Protein AF-A0AAN0NF38-F1 (afdb_monomer_lite)

Foldseek 3Di:
DEEEEEEECPFPPDHVVVVVVVVVVVVVPPVYHYYYHYADDPCSLVVVVVVDPDDYHYHYHHDPCRVVRD

pLDDT: mean 84.5, std 13.75, range [44.59, 95.75]

Radius of gyration: 12.12 Å; chains: 1; bounding box: 20×27×29 Å

Secondary structure (DSSP, 8-state):
-EEEEEE-TTSS-S-HHHHHHHHHHHHHHS--EEEEEE--STTHHHHHHHH--SSEEEEEESSTTGGGG-

Sequence (70 aa):
MKHVFIINPISGLGNVKDVVGWVHEYFEKCNESYEIRFTESVGHAQRIASEYTEAVILYSVGGDGTLTRF

Structure (mmCIF, N/CA/C/O backbone):
data_AF-A0AAN0NF38-F1
#
_entry.id   AF-A0AAN0NF38-F1
#
loop_
_atom_site.group_PDB
_atom_site.id
_atom_site.type_symbol
_atom_site.label_atom_id
_atom_site.label_alt_id
_atom_site.label_comp_id
_atom_site.label_asym_id
_atom_site.label_entity_id
_atom_site.label_seq_id
_atom_site.pdbx_PDB_ins_code
_atom_site.Cartn_x
_atom_site.Cartn_y
_atom_site.Cartn_z
_atom_site.occupancy
_atom_site.B_iso_or_equiv
_atom_site.auth_seq_id
_atom_site.auth_comp_id
_atom_site.auth_asym_id
_atom_site.auth_atom_id
_atom_site.pdbx_PDB_model_num
ATOM 1 N N . MET A 1 1 ? -11.974 1.160 10.016 1.00 85.88 1 MET A N 1
ATOM 2 C CA . MET A 1 1 ? -11.706 -0.163 9.392 1.00 85.88 1 MET A CA 1
ATOM 3 C C . MET A 1 1 ? -10.247 -0.152 8.933 1.00 85.88 1 MET A C 1
ATOM 5 O O . MET A 1 1 ? -9.700 0.939 8.876 1.00 85.88 1 MET A O 1
ATOM 9 N N . LYS A 1 2 ? -9.562 -1.285 8.702 1.00 92.38 2 LYS A N 1
ATOM 10 C CA . LYS A 1 2 ? -8.149 -1.232 8.264 1.00 92.38 2 LYS A CA 1
ATOM 11 C C . LYS A 1 2 ? -8.061 -1.178 6.739 1.00 92.38 2 LYS A C 1
ATOM 13 O O . LYS A 1 2 ? -8.668 -2.003 6.058 1.00 92.38 2 LYS A O 1
ATOM 18 N N . HIS A 1 3 ? -7.294 -0.226 6.221 1.00 95.38 3 HIS A N 1
ATOM 19 C CA . HIS A 1 3 ? -7.056 -0.020 4.793 1.00 95.38 3 HIS A CA 1
ATOM 20 C C . HIS A 1 3 ? -5.657 -0.505 4.417 1.00 95.38 3 HIS A C 1
ATOM 22 O O . HIS A 1 3 ? -4.684 -0.193 5.094 1.00 95.38 3 HIS A O 1
ATOM 28 N N . VAL A 1 4 ? -5.520 -1.261 3.336 1.00 95.75 4 VAL A N 1
ATOM 29 C CA . VAL A 1 4 ? -4.230 -1.820 2.922 1.00 95.75 4 VAL A CA 1
ATOM 30 C C . VAL A 1 4 ? -3.993 -1.511 1.454 1.00 95.75 4 VAL A C 1
ATOM 32 O O . VAL A 1 4 ? -4.748 -1.948 0.591 1.00 95.75 4 VAL A O 1
ATOM 35 N N . PHE A 1 5 ? -2.921 -0.786 1.163 1.00 94.38 5 PHE A N 1
ATOM 36 C CA . PHE A 1 5 ? -2.520 -0.425 -0.192 1.00 94.38 5 PHE A CA 1
ATOM 37 C C . PHE A 1 5 ? -1.399 -1.347 -0.657 1.00 94.38 5 PHE A C 1
ATOM 39 O O . PHE A 1 5 ? -0.294 -1.299 -0.125 1.00 94.38 5 PHE A O 1
ATOM 46 N N . ILE A 1 6 ? -1.674 -2.174 -1.661 1.00 93.19 6 ILE A N 1
ATOM 47 C CA . ILE A 1 6 ? -0.705 -3.065 -2.296 1.00 93.19 6 ILE A CA 1
ATOM 48 C C . ILE A 1 6 ? -0.219 -2.393 -3.581 1.00 93.19 6 ILE A C 1
ATOM 50 O O . ILE A 1 6 ? -0.926 -2.358 -4.591 1.00 93.19 6 ILE A O 1
ATOM 54 N N . ILE A 1 7 ? 0.989 -1.839 -3.533 1.00 90.88 7 ILE A N 1
ATOM 55 C CA . ILE A 1 7 ? 1.556 -0.982 -4.572 1.00 90.88 7 ILE A CA 1
ATOM 56 C C . ILE A 1 7 ? 2.588 -1.746 -5.401 1.00 90.88 7 ILE A C 1
ATOM 58 O O . ILE A 1 7 ? 3.532 -2.320 -4.857 1.00 90.88 7 ILE A O 1
ATOM 62 N N . ASN A 1 8 ? 2.452 -1.702 -6.726 1.00 87.69 8 ASN A N 1
ATOM 63 C CA . ASN A 1 8 ? 3.485 -2.173 -7.643 1.00 87.69 8 ASN A CA 1
ATOM 64 C C . ASN A 1 8 ? 4.452 -1.029 -7.996 1.00 87.69 8 ASN A C 1
ATOM 66 O O . ASN A 1 8 ? 4.089 -0.174 -8.812 1.00 87.69 8 ASN A O 1
ATOM 70 N N . PRO A 1 9 ? 5.690 -1.023 -7.458 1.00 84.81 9 PRO A N 1
ATOM 71 C CA . PRO A 1 9 ? 6.613 0.093 -7.635 1.00 84.81 9 PRO A CA 1
ATOM 72 C C . PRO A 1 9 ? 7.150 0.238 -9.068 1.00 84.81 9 PRO A C 1
ATOM 74 O O . PRO A 1 9 ? 7.708 1.277 -9.399 1.00 84.81 9 PRO A O 1
ATOM 77 N N . ILE A 1 10 ? 7.012 -0.797 -9.906 1.00 81.56 10 ILE A N 1
ATOM 78 C CA . ILE A 1 10 ? 7.530 -0.833 -11.286 1.00 81.56 10 ILE A CA 1
ATOM 79 C C . ILE A 1 10 ? 6.415 -0.561 -12.303 1.00 81.56 10 ILE A C 1
ATOM 81 O 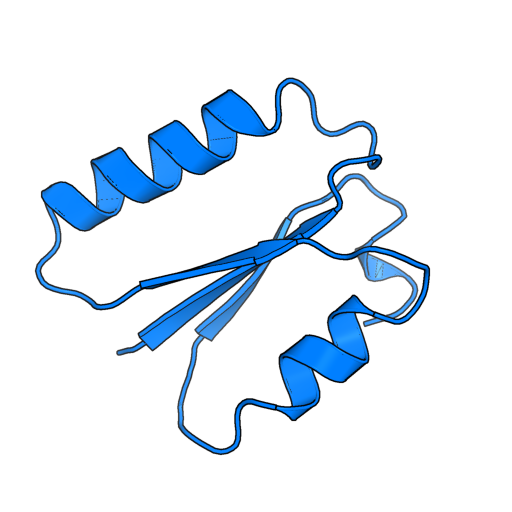O . ILE A 1 10 ? 6.679 -0.275 -13.470 1.00 81.56 10 ILE A O 1
ATOM 85 N N . SER A 1 11 ? 5.149 -0.668 -11.890 1.00 69.75 11 SER A N 1
ATOM 86 C CA . SER A 1 11 ? 4.042 -0.368 -12.791 1.00 69.75 11 SER A CA 1
ATOM 87 C C . SER A 1 11 ? 4.128 1.088 -13.239 1.00 69.75 11 SER A C 1
ATOM 89 O O . SER A 1 11 ? 4.433 1.946 -12.423 1.00 69.75 11 SER A O 1
ATOM 91 N N . GLY A 1 12 ? 3.839 1.365 -14.515 1.00 63.94 12 GLY A N 1
ATOM 92 C CA . GLY A 1 12 ? 3.911 2.706 -15.120 1.00 63.94 12 GLY A CA 1
ATOM 93 C C . GLY A 1 12 ? 2.966 3.763 -14.526 1.00 63.94 12 GLY A C 1
ATOM 94 O O . GLY A 1 12 ? 2.723 4.787 -15.158 1.00 63.94 12 GLY A O 1
ATOM 95 N N . LEU A 1 13 ? 2.428 3.520 -13.327 1.00 65.50 13 LEU A N 1
ATOM 96 C CA . LEU A 1 13 ? 2.062 4.572 -12.393 1.00 65.50 13 LEU A CA 1
ATOM 97 C C . LEU A 1 13 ? 3.278 5.505 -12.252 1.00 65.50 13 LEU A C 1
ATOM 99 O O . LEU A 1 13 ? 4.403 5.023 -12.234 1.00 65.50 13 LEU A O 1
ATOM 103 N N . GLY A 1 14 ? 3.074 6.821 -12.208 1.00 65.94 14 GLY A N 1
ATOM 104 C CA . GLY A 1 14 ? 4.169 7.794 -12.133 1.00 65.94 14 GLY A CA 1
ATOM 105 C C . GLY A 1 14 ? 5.024 7.681 -10.859 1.00 65.94 14 GLY A C 1
ATOM 106 O O . GLY A 1 14 ? 5.526 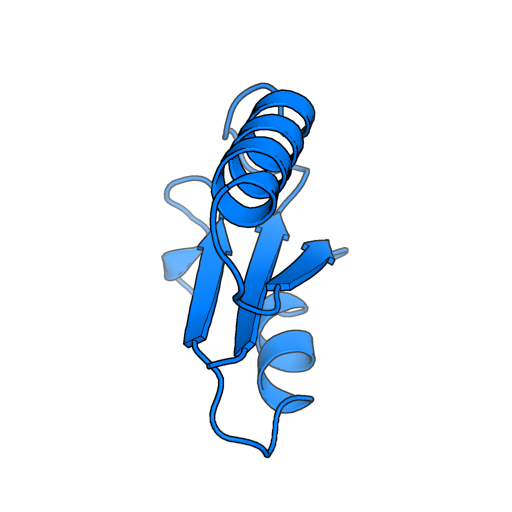6.629 -10.475 1.00 65.94 14 GLY A O 1
ATOM 107 N N . ASN A 1 15 ? 5.251 8.793 -10.167 1.00 77.06 15 ASN A N 1
ATOM 108 C CA . ASN A 1 15 ? 6.097 8.766 -8.980 1.00 77.06 15 ASN A CA 1
ATOM 109 C C . ASN A 1 15 ? 5.355 8.100 -7.804 1.00 77.06 15 ASN A C 1
ATOM 111 O O . ASN A 1 15 ? 4.561 8.730 -7.115 1.00 77.06 15 ASN A O 1
ATOM 115 N N . VAL A 1 16 ? 5.630 6.817 -7.559 1.00 83.19 16 VAL A N 1
ATOM 116 C CA . VAL A 1 16 ? 5.094 6.010 -6.442 1.00 83.19 16 VAL A CA 1
ATOM 117 C C . VAL A 1 16 ? 5.196 6.732 -5.093 1.00 83.19 16 VAL A C 1
ATOM 119 O O . VAL A 1 16 ? 4.326 6.574 -4.238 1.00 83.19 16 VAL A O 1
ATOM 122 N N . LYS A 1 17 ? 6.231 7.562 -4.911 1.00 85.62 17 LYS A N 1
ATOM 123 C CA . LYS A 1 17 ? 6.412 8.376 -3.703 1.00 85.62 17 LYS A CA 1
ATOM 124 C C . LYS A 1 17 ? 5.272 9.366 -3.481 1.00 85.62 17 LYS A C 1
ATOM 126 O O . LYS A 1 17 ? 4.892 9.577 -2.335 1.00 85.62 17 LYS A O 1
ATOM 131 N N . ASP A 1 18 ? 4.716 9.929 -4.549 1.00 88.38 18 ASP A N 1
ATOM 132 C CA . ASP A 1 18 ? 3.623 10.897 -4.455 1.00 88.38 18 ASP A CA 1
ATOM 133 C C . ASP A 1 18 ? 2.351 10.199 -3.978 1.00 88.38 18 ASP A C 1
ATOM 135 O O . ASP A 1 18 ? 1.680 10.692 -3.080 1.00 88.38 18 ASP A O 1
ATOM 139 N N . VAL A 1 19 ? 2.075 8.992 -4.486 1.00 87.25 19 VAL A N 1
ATOM 140 C CA . VAL A 1 19 ? 0.926 8.189 -4.040 1.00 87.25 19 VAL A CA 1
ATOM 141 C C . VAL A 1 19 ? 1.041 7.822 -2.566 1.00 87.25 19 VAL A C 1
ATOM 143 O O . VAL A 1 19 ? 0.077 7.966 -1.820 1.00 87.25 19 VAL A O 1
ATOM 146 N N . VAL A 1 20 ? 2.223 7.384 -2.131 1.00 91.56 20 VAL A N 1
ATOM 147 C CA . VAL A 1 20 ? 2.499 7.120 -0.713 1.00 91.56 20 VAL A CA 1
ATOM 148 C C . VAL A 1 20 ? 2.263 8.386 0.118 1.00 91.56 20 VAL A C 1
ATOM 150 O O . VAL A 1 20 ? 1.586 8.323 1.141 1.00 91.56 20 VAL A O 1
ATOM 153 N N . GLY A 1 21 ? 2.737 9.542 -0.358 1.00 93.12 21 GLY A N 1
ATOM 154 C CA . GLY A 1 21 ? 2.489 10.843 0.264 1.00 93.12 21 GLY A CA 1
ATOM 155 C C . GLY A 1 21 ? 1.002 11.184 0.383 1.00 93.12 21 GLY A C 1
ATOM 156 O O . GLY A 1 21 ? 0.556 11.556 1.464 1.00 93.12 21 GLY A O 1
ATOM 157 N N . TRP A 1 22 ? 0.218 10.998 -0.681 1.00 92.00 22 TRP A N 1
ATOM 158 C CA . TRP A 1 22 ? -1.226 11.259 -0.676 1.00 92.00 22 TRP A CA 1
ATOM 159 C C . TRP A 1 22 ? -1.979 10.354 0.296 1.00 92.00 22 TRP A C 1
ATOM 161 O O . TRP A 1 22 ? -2.877 10.821 0.994 1.00 92.00 22 TRP A O 1
ATOM 171 N N . VAL A 1 23 ? -1.607 9.072 0.367 1.00 93.31 23 VAL A N 1
ATOM 172 C CA . VAL A 1 23 ? -2.180 8.138 1.344 1.00 93.31 23 VAL A CA 1
ATOM 173 C C . VAL A 1 23 ? -1.863 8.621 2.759 1.00 93.31 23 VAL A C 1
ATOM 175 O O . VAL A 1 23 ? -2.779 8.773 3.562 1.00 93.31 23 VAL A O 1
ATOM 178 N N . HIS A 1 24 ? -0.600 8.934 3.058 1.00 94.06 24 HIS A N 1
ATOM 179 C CA . HIS A 1 24 ? -0.217 9.452 4.373 1.00 94.06 24 HIS A CA 1
ATOM 180 C C . HIS A 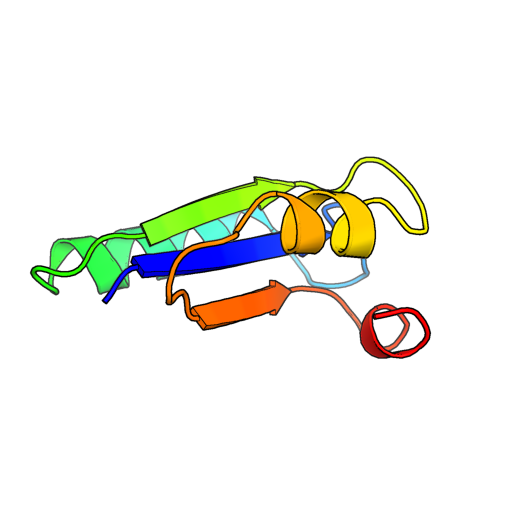1 24 ? -0.990 10.726 4.745 1.00 94.06 24 HIS A C 1
ATOM 182 O O . HIS A 1 24 ? -1.559 10.782 5.831 1.00 94.06 24 HIS A O 1
ATOM 188 N N . GLU A 1 25 ? -1.077 11.708 3.844 1.00 94.56 25 GLU A N 1
ATOM 189 C CA . GLU A 1 25 ? -1.772 12.976 4.102 1.00 94.56 25 GLU A CA 1
ATOM 190 C C . GLU A 1 25 ? -3.278 12.782 4.343 1.00 94.56 25 GLU A C 1
ATOM 192 O O . GLU A 1 25 ? -3.871 13.438 5.204 1.00 94.56 25 GLU A O 1
ATOM 197 N N . TYR A 1 26 ? -3.915 11.877 3.596 1.00 93.44 26 TYR A N 1
ATOM 198 C CA . TYR A 1 26 ? -5.330 11.564 3.777 1.00 93.44 26 TYR A CA 1
ATOM 199 C C . TYR A 1 26 ? -5.586 10.951 5.158 1.00 93.44 26 TYR A C 1
ATOM 201 O O . TYR A 1 26 ? -6.457 11.416 5.895 1.00 9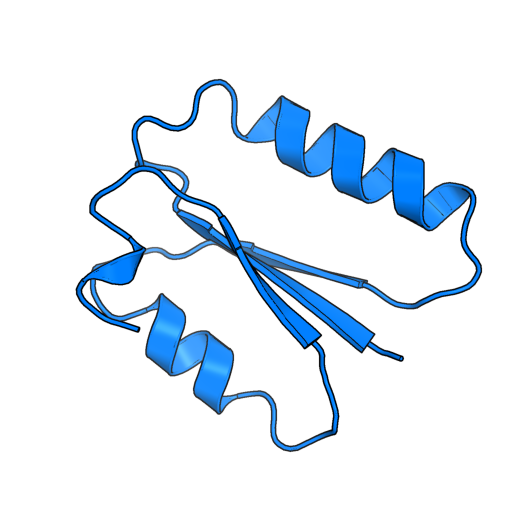3.44 26 TYR A O 1
ATOM 209 N N . PHE A 1 27 ? -4.799 9.941 5.538 1.00 93.25 27 PHE A N 1
ATOM 210 C CA . PHE A 1 27 ? -4.980 9.247 6.812 1.00 93.25 27 PHE A CA 1
ATOM 211 C C . PHE A 1 27 ? -4.415 10.003 8.019 1.00 93.25 27 PHE A C 1
ATOM 213 O O . PHE A 1 27 ? -4.775 9.686 9.141 1.00 93.25 27 PHE A O 1
ATOM 220 N N . GLU A 1 28 ? -3.597 11.038 7.840 1.00 91.94 28 GLU A N 1
ATOM 221 C CA . GLU A 1 28 ? -3.252 11.952 8.938 1.00 91.94 28 GLU A CA 1
ATOM 222 C C . GLU A 1 28 ? -4.482 12.746 9.413 1.00 91.94 28 GLU A C 1
ATOM 224 O O . GLU A 1 28 ? -4.624 13.060 10.594 1.00 91.94 28 GLU A O 1
ATOM 229 N N . LYS A 1 29 ? -5.412 13.029 8.493 1.00 90.88 29 LYS A N 1
ATOM 230 C CA . LYS A 1 29 ? -6.659 13.761 8.762 1.00 90.88 29 LYS A CA 1
ATOM 231 C C . LYS A 1 29 ? -7.822 12.832 9.136 1.00 90.88 29 LYS A C 1
ATOM 233 O O . LYS A 1 29 ? -8.848 13.311 9.620 1.00 90.88 29 LYS A O 1
ATOM 238 N N . CYS A 1 30 ? -7.678 11.521 8.933 1.00 85.81 30 CYS A N 1
ATOM 239 C CA . CYS A 1 30 ? -8.689 10.511 9.240 1.00 85.81 30 CYS A CA 1
ATOM 240 C C . CYS A 1 30 ? -8.238 9.619 10.400 1.00 85.81 30 CYS A C 1
ATOM 242 O O . CYS A 1 30 ? -7.151 9.066 10.387 1.00 85.81 30 CYS A O 1
ATOM 244 N N . ASN A 1 31 ? -9.104 9.377 11.383 1.00 84.75 31 ASN A N 1
ATOM 245 C CA . ASN A 1 31 ? -8.776 8.511 12.524 1.00 84.75 31 ASN A CA 1
ATOM 246 C C . ASN A 1 31 ? -8.921 7.005 12.192 1.00 84.75 31 ASN A C 1
ATOM 248 O O . ASN A 1 31 ? -9.465 6.233 12.984 1.00 84.75 31 ASN A O 1
ATOM 252 N N . GLU A 1 32 ? -8.493 6.598 10.994 1.00 90.19 32 GLU A N 1
ATOM 253 C CA . GLU A 1 32 ? -8.569 5.228 10.477 1.00 90.19 32 GLU A CA 1
ATOM 254 C C . GLU A 1 32 ? -7.175 4.625 10.288 1.00 90.19 32 GLU A C 1
ATOM 256 O O . GLU A 1 32 ? -6.202 5.329 10.025 1.00 90.19 32 GLU A O 1
ATOM 261 N N . SER A 1 33 ? -7.066 3.302 10.427 1.00 92.44 33 SER A N 1
ATOM 262 C CA . SER A 1 33 ? -5.791 2.605 10.285 1.00 92.44 33 SER A CA 1
ATOM 263 C C . SER A 1 33 ? -5.518 2.246 8.830 1.00 92.44 33 SER A C 1
ATOM 265 O O . SER A 1 33 ? -6.394 1.750 8.118 1.00 92.44 33 SER A O 1
ATOM 267 N N . TYR A 1 34 ? -4.273 2.443 8.402 1.00 95.69 34 TYR A N 1
ATOM 268 C CA . T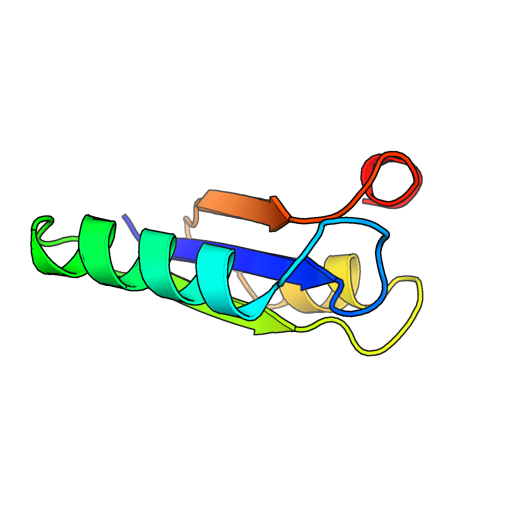YR A 1 34 ? -3.826 2.055 7.072 1.00 95.69 34 TYR A CA 1
ATOM 269 C C . TYR A 1 34 ? -2.440 1.407 7.092 1.00 95.69 34 TYR A C 1
ATOM 271 O O . TYR A 1 34 ? -1.665 1.565 8.035 1.00 95.69 34 TYR A O 1
ATOM 279 N N . GLU A 1 35 ? -2.140 0.668 6.030 1.00 95.50 35 GLU A N 1
ATOM 280 C CA . GLU A 1 35 ? -0.864 0.007 5.782 1.00 95.50 35 GLU A CA 1
ATOM 281 C C . GLU A 1 35 ? -0.526 0.100 4.290 1.00 95.50 35 GLU A C 1
ATOM 283 O O . GLU A 1 35 ? -1.408 -0.006 3.437 1.00 95.50 35 GLU A O 1
ATOM 288 N N . ILE A 1 36 ? 0.753 0.285 3.964 1.00 94.75 36 ILE A N 1
ATOM 289 C CA . ILE A 1 36 ? 1.246 0.282 2.584 1.00 94.75 36 ILE A CA 1
ATOM 290 C C . ILE A 1 36 ? 2.216 -0.886 2.425 1.00 94.75 36 ILE A C 1
ATOM 292 O O . ILE A 1 36 ? 3.159 -1.038 3.201 1.00 94.75 36 ILE A O 1
ATOM 296 N N . ARG A 1 37 ? 1.993 -1.708 1.402 1.00 94.75 37 ARG A N 1
ATOM 297 C CA . ARG A 1 37 ? 2.792 -2.884 1.061 1.00 94.75 37 ARG A CA 1
ATOM 298 C C . ARG A 1 37 ? 3.239 -2.792 -0.384 1.00 94.75 37 ARG A C 1
ATOM 300 O O . ARG A 1 37 ? 2.435 -2.515 -1.267 1.00 94.75 37 ARG A O 1
ATOM 307 N N . PHE A 1 38 ? 4.513 -3.058 -0.637 1.00 92.12 38 PHE A N 1
ATOM 308 C CA . PHE A 1 38 ? 5.051 -3.078 -1.993 1.00 92.12 38 PHE A CA 1
ATOM 309 C C . PHE A 1 38 ? 5.138 -4.505 -2.513 1.00 92.12 38 PHE A C 1
ATOM 311 O O . PHE A 1 38 ? 5.551 -5.416 -1.797 1.00 92.12 38 PHE A O 1
ATOM 318 N N . THR A 1 39 ? 4.774 -4.702 -3.776 1.00 90.75 39 THR A N 1
ATOM 319 C CA . THR A 1 39 ? 5.010 -5.973 -4.457 1.00 90.75 39 THR A CA 1
ATOM 320 C C . THR A 1 39 ? 6.436 -6.033 -4.981 1.00 90.75 39 THR A C 1
ATOM 322 O O . THR A 1 39 ? 6.944 -5.062 -5.533 1.00 90.75 39 THR A O 1
ATOM 325 N N . GLU A 1 40 ? 7.029 -7.215 -4.920 1.00 89.75 40 GLU A N 1
ATOM 326 C CA . GLU A 1 40 ? 8.389 -7.470 -5.424 1.00 89.75 40 GLU A CA 1
ATOM 327 C C . GLU A 1 40 ? 8.397 -8.259 -6.742 1.00 89.75 40 GLU A C 1
ATOM 329 O O . GLU A 1 40 ? 9.399 -8.292 -7.449 1.00 89.75 40 GLU A O 1
ATOM 334 N N . SER A 1 41 ? 7.293 -8.935 -7.075 1.00 85.06 41 SER A N 1
ATOM 335 C CA . SER A 1 41 ? 7.194 -9.798 -8.255 1.00 85.06 41 SER A CA 1
ATOM 336 C C . SER A 1 41 ? 5.742 -10.057 -8.670 1.00 85.06 41 SER A C 1
ATOM 338 O O . SER A 1 41 ? 4.793 -9.750 -7.942 1.00 85.06 41 SER A O 1
ATOM 340 N N . VAL A 1 42 ? 5.564 -10.640 -9.860 1.00 83.50 42 VAL A N 1
ATOM 341 C CA . VAL A 1 42 ? 4.256 -11.076 -10.374 1.00 83.50 42 VAL A CA 1
ATOM 342 C C . VAL A 1 42 ? 3.627 -12.089 -9.412 1.00 83.50 42 VAL A C 1
ATOM 344 O O . VAL A 1 42 ? 4.269 -13.058 -9.020 1.00 83.50 42 VAL A O 1
ATOM 347 N N . GLY A 1 43 ? 2.364 -11.871 -9.038 1.00 85.06 43 GLY A N 1
ATOM 348 C CA . GLY A 1 43 ? 1.636 -12.716 -8.080 1.00 85.06 43 GLY A CA 1
ATOM 349 C C . GLY A 1 43 ? 1.908 -12.396 -6.603 1.00 85.06 43 GLY A C 1
ATOM 350 O O . GLY A 1 43 ? 1.196 -12.895 -5.735 1.00 85.06 43 GLY A O 1
ATOM 351 N N . HIS A 1 44 ? 2.870 -11.521 -6.282 1.00 89.81 44 HIS A N 1
ATOM 352 C CA . HIS A 1 44 ? 3.129 -11.128 -4.891 1.00 89.81 44 HIS A CA 1
ATOM 353 C C . HIS A 1 44 ? 1.929 -10.373 -4.284 1.00 89.81 44 HIS A C 1
ATOM 355 O O . HIS A 1 44 ? 1.617 -10.563 -3.113 1.00 89.81 44 HIS A O 1
ATOM 361 N N . ALA A 1 45 ? 1.181 -9.607 -5.086 1.00 88.88 45 ALA A N 1
ATOM 362 C CA . ALA A 1 45 ? -0.033 -8.937 -4.618 1.00 88.88 45 ALA A CA 1
ATOM 363 C C . ALA A 1 45 ? -1.065 -9.913 -4.022 1.00 88.88 45 ALA A C 1
ATOM 365 O O . ALA A 1 45 ? -1.625 -9.635 -2.966 1.00 88.88 45 ALA A O 1
ATOM 366 N N . GLN A 1 46 ? -1.261 -11.079 -4.651 1.00 89.69 46 GLN A N 1
ATOM 367 C CA . GLN A 1 46 ? -2.172 -12.119 -4.159 1.00 89.69 46 GLN A CA 1
ATOM 368 C C . GLN A 1 46 ? -1.684 -12.722 -2.841 1.00 89.69 46 GLN A C 1
ATOM 370 O O . GLN A 1 46 ? -2.475 -12.936 -1.926 1.00 89.69 46 GLN A O 1
ATOM 375 N N . ARG A 1 47 ? -0.370 -12.957 -2.716 1.00 92.31 47 ARG A N 1
ATOM 376 C CA . ARG A 1 47 ? 0.225 -13.456 -1.469 1.00 92.31 47 ARG A CA 1
ATOM 377 C C . ARG A 1 47 ? 0.021 -12.462 -0.328 1.00 92.31 47 ARG A C 1
ATOM 379 O O . ARG A 1 47 ? -0.472 -12.866 0.716 1.00 92.31 47 ARG A O 1
ATOM 386 N N . ILE A 1 48 ? 0.304 -11.180 -0.561 1.00 93.62 48 ILE A N 1
ATOM 387 C CA . ILE A 1 48 ? 0.067 -10.116 0.424 1.00 93.62 48 ILE A CA 1
ATOM 388 C C . ILE A 1 48 ? -1.418 -10.065 0.797 1.00 93.62 48 ILE A C 1
ATOM 390 O O . ILE A 1 48 ? -1.747 -10.070 1.974 1.00 93.62 48 ILE A O 1
ATOM 394 N N . ALA A 1 49 ? -2.326 -10.081 -0.184 1.00 91.88 49 ALA A N 1
ATOM 395 C CA . ALA A 1 49 ? -3.766 -10.081 0.073 1.00 91.88 49 ALA A CA 1
ATOM 396 C C . ALA A 1 49 ? -4.209 -11.273 0.941 1.00 91.88 49 ALA A C 1
ATOM 398 O O . ALA A 1 49 ? -5.028 -11.100 1.838 1.00 91.88 49 ALA A O 1
ATOM 399 N N . SER A 1 50 ? -3.630 -12.459 0.723 1.00 93.31 50 SER A N 1
ATOM 400 C CA . SER A 1 50 ? -3.948 -13.668 1.495 1.00 93.31 50 SER A CA 1
ATOM 401 C C . SER A 1 50 ? -3.460 -13.651 2.950 1.00 93.31 50 SER A C 1
ATOM 403 O O . SER A 1 50 ? -3.927 -14.461 3.747 1.00 93.31 50 SER A O 1
ATOM 405 N N . GLU A 1 51 ? -2.547 -12.743 3.315 1.00 94.50 51 GLU A N 1
ATOM 406 C CA . GLU A 1 51 ? -2.086 -12.577 4.702 1.00 94.50 51 GLU A CA 1
ATOM 407 C C . GLU A 1 51 ? -3.163 -11.946 5.599 1.00 94.50 51 GLU A C 1
ATOM 409 O O . GLU A 1 51 ? -3.138 -12.131 6.816 1.00 94.50 51 GLU A O 1
ATOM 414 N N . TYR A 1 52 ? -4.126 -11.225 5.016 1.00 92.56 52 TYR A N 1
ATOM 415 C CA . TYR A 1 52 ? -5.187 -10.559 5.764 1.00 92.56 52 TYR A CA 1
ATOM 416 C C . TYR A 1 52 ? -6.392 -11.487 5.930 1.00 92.56 52 TYR A C 1
ATOM 418 O O . TYR A 1 52 ? -7.170 -11.712 5.006 1.00 92.56 52 TYR A O 1
ATOM 426 N N . THR A 1 53 ? -6.548 -12.022 7.139 1.00 89.12 53 THR A N 1
ATOM 427 C CA . THR A 1 53 ? -7.677 -12.885 7.533 1.00 89.12 53 THR A CA 1
ATOM 428 C C . THR A 1 53 ? -8.792 -12.118 8.249 1.00 89.12 53 THR A C 1
ATOM 430 O O . THR A 1 53 ? -9.889 -12.640 8.443 1.00 89.12 53 THR A O 1
ATOM 433 N N . GLU A 1 54 ? -8.511 -10.875 8.638 1.00 89.88 54 GLU A N 1
ATOM 434 C CA . GLU A 1 54 ? -9.443 -9.945 9.265 1.00 89.88 54 GLU A CA 1
ATOM 435 C C . GLU A 1 54 ? -10.165 -9.073 8.224 1.00 89.88 54 GLU A C 1
ATOM 437 O O . GLU A 1 54 ? -9.767 -8.989 7.062 1.00 89.88 54 GLU A O 1
ATOM 442 N N . ALA A 1 55 ? -11.240 -8.399 8.639 1.00 90.81 55 ALA A N 1
ATOM 443 C CA . ALA A 1 55 ? -11.985 -7.503 7.760 1.00 90.81 55 ALA A CA 1
ATOM 444 C C . ALA A 1 55 ? -11.156 -6.248 7.425 1.00 90.81 55 ALA A C 1
ATOM 446 O O . ALA A 1 55 ? -11.070 -5.308 8.222 1.00 90.81 55 ALA A O 1
ATOM 447 N N . VAL A 1 56 ? -10.573 -6.233 6.225 1.00 94.25 56 VAL A N 1
ATOM 448 C CA . VAL A 1 56 ? -9.787 -5.119 5.679 1.00 94.25 56 VAL A CA 1
ATOM 449 C C . VAL A 1 56 ? -10.309 -4.688 4.310 1.00 94.25 56 VAL A C 1
ATOM 451 O O . VAL A 1 56 ? -10.951 -5.463 3.602 1.00 94.25 56 VAL A O 1
ATOM 454 N N . ILE A 1 57 ? -9.989 -3.458 3.913 1.00 93.88 57 ILE A N 1
ATOM 455 C CA . ILE A 1 57 ? -10.181 -2.986 2.539 1.00 93.88 57 ILE A CA 1
ATOM 456 C C . ILE A 1 57 ? -8.825 -3.005 1.837 1.00 93.88 57 ILE A C 1
ATOM 458 O O . ILE A 1 57 ? -7.900 -2.310 2.254 1.00 93.88 57 ILE A O 1
ATOM 462 N N . LEU A 1 58 ? -8.716 -3.800 0.772 1.00 93.38 58 LEU A N 1
ATOM 463 C CA . LEU A 1 58 ? -7.503 -3.927 -0.034 1.00 93.38 58 LEU A CA 1
ATOM 464 C C . LEU A 1 58 ? -7.597 -3.043 -1.279 1.00 93.38 58 LEU A C 1
ATOM 466 O O . LEU A 1 58 ? -8.567 -3.111 -2.033 1.00 93.38 58 LEU A O 1
ATOM 470 N N . TYR A 1 59 ? -6.553 -2.260 -1.518 1.00 91.31 59 TYR A N 1
ATOM 471 C CA . TYR A 1 59 ? -6.399 -1.411 -2.689 1.00 91.31 59 TYR A CA 1
ATOM 472 C C . TYR A 1 59 ? -5.227 -1.916 -3.517 1.00 91.31 59 TYR A C 1
ATOM 474 O O . TYR A 1 59 ? -4.091 -1.953 -3.046 1.00 91.31 59 TYR A O 1
ATOM 482 N N . SER A 1 60 ? -5.490 -2.273 -4.769 1.00 87.81 60 SER A N 1
ATOM 483 C CA . SER A 1 60 ? -4.433 -2.429 -5.760 1.00 87.81 60 SER A CA 1
ATOM 484 C C . SER A 1 60 ? -4.009 -1.063 -6.270 1.00 87.81 60 SER A C 1
ATOM 486 O O . SER A 1 60 ? -4.852 -0.288 -6.720 1.00 87.81 60 SER A O 1
ATOM 488 N N . VAL A 1 61 ? -2.709 -0.788 -6.256 1.00 86.75 61 VAL A N 1
ATOM 489 C CA . VAL A 1 61 ? -2.157 0.436 -6.828 1.00 86.75 61 VAL A CA 1
ATOM 490 C C . VAL A 1 61 ? -1.096 0.066 -7.861 1.00 86.75 61 VAL A C 1
ATOM 492 O O . VAL A 1 61 ? 0.025 -0.322 -7.529 1.00 86.75 61 VAL A O 1
ATOM 495 N N . GLY A 1 62 ? -1.458 0.184 -9.134 1.00 78.94 62 GLY A N 1
ATOM 496 C CA . GLY A 1 62 ? -0.550 0.002 -10.259 1.00 78.94 62 GLY A CA 1
ATOM 497 C C . GLY A 1 62 ? -1.211 0.324 -11.602 1.00 78.94 62 GLY A C 1
ATOM 498 O O . GLY A 1 62 ? -2.412 0.563 -11.658 1.00 78.94 62 GLY A O 1
ATOM 499 N N . GLY A 1 63 ? -0.430 0.353 -12.684 1.00 67.06 63 GLY A N 1
ATOM 500 C CA . GLY A 1 63 ? -0.936 0.564 -14.054 1.00 67.06 63 GLY A CA 1
ATOM 501 C C . GLY A 1 63 ? -1.801 -0.590 -14.600 1.00 67.06 63 GLY A C 1
ATOM 502 O O . GLY A 1 63 ? -1.944 -1.625 -13.945 1.00 67.06 63 GLY A O 1
ATOM 503 N N . ASP A 1 64 ? -2.314 -0.438 -15.830 1.00 59.97 64 ASP A N 1
ATOM 504 C CA . ASP A 1 64 ? -3.347 -1.282 -16.482 1.00 59.97 64 ASP A CA 1
ATOM 505 C C . ASP A 1 64 ? -3.114 -2.810 -16.458 1.00 59.97 64 ASP A C 1
ATOM 507 O O . ASP A 1 64 ? -4.062 -3.589 -16.517 1.00 59.97 64 ASP A O 1
ATOM 511 N N . GLY A 1 65 ? -1.871 -3.285 -16.317 1.00 49.75 65 GLY A N 1
ATOM 512 C CA . GLY A 1 65 ? -1.569 -4.721 -16.207 1.00 49.75 65 GLY A CA 1
ATOM 513 C C . GLY A 1 65 ? -1.828 -5.340 -14.825 1.00 49.75 65 GLY A C 1
ATOM 514 O O . GLY A 1 65 ? -1.876 -6.564 -14.700 1.00 49.75 65 GLY A O 1
ATOM 515 N N . THR A 1 66 ? -1.995 -4.526 -13.777 1.00 51.53 66 THR A N 1
ATOM 516 C CA . THR A 1 66 ? -2.028 -4.999 -12.378 1.00 51.53 66 THR A CA 1
ATOM 517 C C . THR A 1 66 ? -3.332 -5.744 -12.069 1.00 51.53 66 THR A C 1
ATOM 519 O O . THR A 1 66 ? -3.304 -6.734 -11.346 1.00 51.53 66 THR A O 1
ATOM 522 N N . LEU A 1 67 ? -4.449 -5.376 -12.712 1.00 51.06 67 LEU A N 1
ATOM 523 C CA . LEU A 1 67 ? -5.755 -6.036 -12.551 1.00 51.06 67 LEU A CA 1
ATOM 524 C C . LEU A 1 67 ? -5.861 -7.428 -13.199 1.00 51.06 67 LEU A C 1
ATOM 526 O O . LEU A 1 67 ? -6.798 -8.162 -12.907 1.00 51.06 67 LEU A O 1
ATOM 530 N N . THR A 1 68 ? -4.907 -7.830 -14.049 1.00 45.16 68 THR A N 1
ATOM 531 C CA . THR A 1 68 ? -5.029 -9.082 -14.827 1.00 45.16 68 THR A CA 1
ATOM 532 C C . THR A 1 68 ? -4.655 -10.339 -14.013 1.00 45.16 68 THR A C 1
ATOM 534 O O . THR A 1 68 ? -4.832 -11.455 -14.497 1.00 45.16 68 THR A O 1
ATOM 537 N N . ARG A 1 69 ? -4.137 -10.197 -12.779 1.00 44.59 69 ARG A N 1
ATOM 538 C CA . ARG A 1 69 ? -3.757 -11.325 -11.897 1.00 44.59 69 ARG A CA 1
ATOM 539 C C . ARG A 1 69 ? -3.988 -11.065 -10.392 1.00 44.59 69 ARG A C 1
ATOM 541 O O . ARG A 1 69 ? -3.166 -11.496 -9.581 1.00 44.59 69 ARG A O 1
ATOM 548 N N . PHE A 1 70 ? -5.047 -10.340 -10.022 1.00 46.22 70 PHE A N 1
ATOM 549 C CA . PHE A 1 70 ? -5.572 -10.405 -8.646 1.00 46.22 70 PHE A CA 1
ATOM 550 C C . PHE A 1 70 ? -6.313 -11.716 -8.410 1.00 46.22 70 PHE A C 1
ATOM 552 O O . PHE A 1 70 ? -6.853 -12.273 -9.389 1.00 46.22 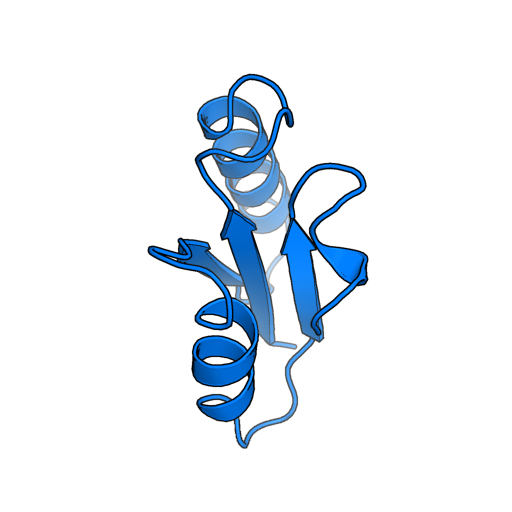70 PHE A O 1
#